Protein AF-A0A9N9X072-F1 (afdb_monomer_lite)

pLDDT: mean 72.56, std 14.54, range [45.72, 92.19]

Structure (mmCIF, N/CA/C/O backbone):
data_AF-A0A9N9X072-F1
#
_entry.id   AF-A0A9N9X072-F1
#
loop_
_atom_site.group_PDB
_atom_site.id
_atom_site.type_symbol
_atom_site.label_atom_id
_atom_site.label_alt_id
_atom_site.label_comp_id
_atom_site.label_asym_id
_atom_site.label_entity_id
_atom_site.label_seq_id
_atom_site.pdbx_PDB_ins_code
_atom_site.Cartn_x
_atom_site.Cartn_y
_atom_site.Cartn_z
_atom_site.occupancy
_atom_site.B_iso_or_equiv
_atom_site.auth_seq_id
_atom_site.auth_comp_id
_atom_site.auth_asym_id
_atom_site.auth_atom_id
_atom_site.pdbx_PDB_model_num
ATOM 1 N N . MET A 1 1 ? -19.166 -13.180 -18.864 1.00 48.31 1 MET A N 1
ATOM 2 C CA . MET A 1 1 ? -18.073 -13.201 -17.869 1.00 48.31 1 MET A CA 1
ATOM 3 C C . MET A 1 1 ? -18.490 -12.281 -16.733 1.00 48.31 1 MET A C 1
ATOM 5 O O . MET A 1 1 ? -18.513 -11.073 -16.941 1.00 48.31 1 MET A O 1
ATOM 9 N N . SER A 1 2 ? -18.941 -12.824 -15.599 1.00 59.44 2 SER A N 1
ATOM 10 C CA . SER A 1 2 ? -19.177 -12.019 -14.396 1.00 59.44 2 SER A CA 1
ATOM 11 C C . SER A 1 2 ? -17.824 -11.509 -13.909 1.00 59.44 2 SER A C 1
ATOM 13 O O . SER A 1 2 ? -16.891 -12.286 -13.729 1.00 59.44 2 SER A O 1
ATOM 15 N N . ARG A 1 3 ? -17.679 -10.191 -13.765 1.00 62.97 3 ARG A N 1
ATOM 16 C CA . ARG A 1 3 ? -16.579 -9.633 -12.981 1.00 62.97 3 ARG A CA 1
ATOM 17 C C . ARG A 1 3 ? -17.061 -9.651 -11.545 1.00 62.97 3 ARG A C 1
ATOM 19 O O . ARG A 1 3 ? -17.746 -8.723 -11.122 1.00 62.97 3 ARG A O 1
ATOM 26 N N . ASP A 1 4 ? -16.788 -10.746 -10.848 1.00 69.25 4 ASP A N 1
ATOM 27 C CA . ASP A 1 4 ? -16.995 -10.783 -9.409 1.00 69.25 4 ASP A CA 1
ATOM 28 C C . ASP A 1 4 ? -16.153 -9.663 -8.802 1.00 69.25 4 ASP A C 1
ATOM 30 O O . ASP A 1 4 ? -14.945 -9.570 -9.040 1.00 69.25 4 ASP A O 1
ATOM 34 N N . ALA A 1 5 ? -16.815 -8.744 -8.099 1.00 71.25 5 ALA A N 1
ATOM 35 C CA . ALA A 1 5 ? -16.113 -7.689 -7.396 1.00 71.25 5 ALA A CA 1
ATOM 36 C C . ALA A 1 5 ? -15.119 -8.352 -6.439 1.00 71.25 5 ALA A C 1
ATOM 38 O O . ALA A 1 5 ? -15.484 -9.257 -5.683 1.00 71.25 5 ALA A O 1
ATOM 39 N N . ALA A 1 6 ? -13.860 -7.915 -6.489 1.00 72.19 6 ALA A N 1
ATOM 40 C CA . ALA A 1 6 ? -12.858 -8.344 -5.528 1.00 72.19 6 ALA A CA 1
ATOM 41 C C . ALA A 1 6 ? -13.420 -8.197 -4.108 1.00 72.19 6 ALA A C 1
ATOM 43 O O . ALA A 1 6 ? -14.059 -7.192 -3.782 1.00 72.19 6 ALA A O 1
ATOM 44 N N . SER A 1 7 ? -13.198 -9.204 -3.263 1.00 80.69 7 SER A N 1
ATOM 45 C CA . SER A 1 7 ? -13.679 -9.152 -1.886 1.00 80.69 7 SER A CA 1
ATOM 46 C C . SER A 1 7 ? -13.074 -7.942 -1.166 1.00 80.69 7 SER A C 1
ATOM 48 O O . SER A 1 7 ? -11.908 -7.600 -1.368 1.00 80.69 7 SER A O 1
ATOM 50 N N . LEU A 1 8 ? -13.857 -7.289 -0.299 1.00 79.62 8 LEU A N 1
ATOM 51 C CA . LEU A 1 8 ? -13.401 -6.126 0.476 1.00 79.62 8 LEU A CA 1
ATOM 52 C C . LEU A 1 8 ? -12.108 -6.428 1.250 1.00 79.62 8 LEU A C 1
ATOM 54 O O . LEU A 1 8 ? -11.230 -5.576 1.357 1.00 79.62 8 LEU A O 1
ATOM 58 N N . ASN A 1 9 ? -11.973 -7.673 1.716 1.00 79.56 9 ASN A N 1
ATOM 59 C CA . ASN A 1 9 ? -10.774 -8.168 2.378 1.00 79.56 9 ASN A CA 1
ATOM 60 C C . ASN A 1 9 ? -9.539 -8.022 1.487 1.00 79.56 9 ASN A C 1
ATOM 62 O O . ASN A 1 9 ? -8.542 -7.471 1.942 1.00 79.56 9 ASN A O 1
ATOM 66 N N . LEU A 1 10 ? -9.619 -8.418 0.213 1.00 78.38 10 LEU A N 1
ATOM 67 C CA . LEU A 1 10 ? -8.506 -8.267 -0.723 1.00 78.38 10 LEU A CA 1
ATOM 68 C C . LEU A 1 10 ? -8.109 -6.794 -0.881 1.00 78.38 10 LEU A C 1
ATOM 70 O O . LEU A 1 10 ? -6.929 -6.473 -0.773 1.00 78.38 10 LEU A O 1
ATOM 74 N N . LEU A 1 11 ? -9.086 -5.894 -1.047 1.00 73.38 11 LEU A N 1
ATOM 75 C CA . LEU A 1 11 ? -8.837 -4.449 -1.151 1.00 73.38 11 LEU A CA 1
ATOM 76 C C . LEU A 1 11 ? -8.145 -3.887 0.100 1.00 73.38 11 LEU A C 1
ATOM 78 O O . LEU A 1 11 ? -7.250 -3.051 -0.010 1.00 73.38 11 LEU A O 1
ATOM 82 N N . THR A 1 12 ? -8.509 -4.372 1.290 1.00 77.56 12 THR A N 1
ATOM 83 C CA . THR A 1 12 ? -7.820 -3.986 2.531 1.00 77.56 12 THR A CA 1
ATOM 84 C C . THR A 1 12 ? -6.435 -4.610 2.678 1.00 77.56 12 THR A C 1
ATOM 86 O O . THR A 1 12 ? -5.572 -4.001 3.305 1.00 77.56 12 THR A O 1
ATOM 89 N N . THR 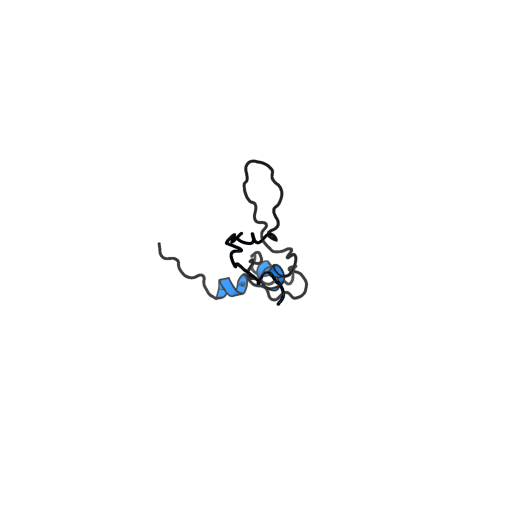A 1 13 ? -6.190 -5.792 2.110 1.00 81.56 13 THR A N 1
ATOM 90 C CA . THR A 1 13 ? -4.887 -6.465 2.204 1.00 81.56 13 THR A CA 1
ATOM 91 C C . THR A 1 13 ? -3.857 -5.863 1.249 1.00 81.56 13 THR A C 1
ATOM 93 O O . THR A 1 13 ? -2.681 -5.837 1.592 1.00 81.56 13 THR A O 1
ATOM 96 N N . ILE A 1 14 ? -4.263 -5.331 0.089 1.00 84.00 14 ILE A N 1
ATOM 97 C CA . ILE A 1 14 ? -3.345 -4.744 -0.914 1.00 84.00 14 ILE A CA 1
ATOM 98 C C . ILE A 1 14 ? -2.927 -3.289 -0.627 1.00 84.00 14 ILE A C 1
ATOM 100 O O . ILE A 1 14 ? -2.137 -2.711 -1.381 1.00 84.00 14 ILE A O 1
ATOM 104 N N . SER A 1 15 ? -3.460 -2.685 0.441 1.00 87.56 15 SER A N 1
ATOM 105 C CA . SER A 1 15 ? -3.087 -1.352 0.918 1.00 87.56 15 SER A CA 1
ATOM 106 C C . SER A 1 15 ? -2.591 -1.429 2.358 1.00 87.56 15 SER A C 1
ATOM 108 O O . SER A 1 15 ? -3.381 -1.502 3.301 1.00 87.56 15 SER A O 1
ATOM 110 N N . CYS A 1 16 ? -1.274 -1.360 2.545 1.00 89.81 16 CYS A N 1
ATOM 111 C CA . CYS A 1 16 ? -0.691 -1.324 3.880 1.00 89.81 16 CYS A CA 1
ATOM 112 C C . CYS A 1 16 ? -0.951 0.019 4.582 1.00 89.81 16 CYS A C 1
ATOM 114 O O . CYS A 1 16 ? -1.327 1.019 3.967 1.00 89.81 16 CYS A O 1
ATOM 116 N N . ARG A 1 17 ? -0.704 0.037 5.893 1.00 88.56 17 ARG A N 1
ATOM 117 C CA . ARG A 1 17 ? -0.721 1.250 6.728 1.00 88.56 17 ARG A CA 1
ATOM 118 C C . ARG A 1 17 ? 0.690 1.671 7.134 1.00 88.56 17 ARG A C 1
ATOM 120 O O . ARG A 1 17 ? 0.868 2.291 8.179 1.00 88.56 17 ARG A O 1
ATOM 127 N N . CYS A 1 18 ? 1.695 1.268 6.359 1.00 88.75 18 CYS A N 1
ATOM 128 C CA . CYS A 1 18 ? 3.076 1.628 6.637 1.00 88.75 18 CYS A CA 1
ATOM 129 C C . CYS A 1 18 ? 3.221 3.149 6.648 1.00 88.75 18 CYS A C 1
ATOM 131 O O . CYS A 1 18 ? 2.672 3.850 5.804 1.00 88.75 18 CYS A O 1
ATOM 133 N N . THR A 1 19 ? 3.971 3.644 7.623 1.00 86.25 19 THR A N 1
ATOM 134 C CA . THR A 1 19 ? 4.354 5.054 7.733 1.00 86.25 19 THR A CA 1
ATOM 135 C C . THR A 1 19 ? 5.838 5.259 7.437 1.00 86.25 19 THR A C 1
ATOM 137 O O . THR A 1 19 ? 6.267 6.388 7.227 1.00 86.25 19 THR A O 1
ATOM 140 N N . THR A 1 20 ? 6.623 4.176 7.412 1.00 84.69 20 THR A N 1
ATOM 141 C CA . THR A 1 20 ? 8.076 4.183 7.208 1.00 84.69 20 THR A CA 1
ATOM 142 C C . THR A 1 20 ? 8.512 2.951 6.410 1.00 84.69 20 THR A C 1
ATOM 144 O O . THR A 1 20 ? 8.879 1.929 6.989 1.00 84.69 20 THR A O 1
ATOM 147 N N . GLY A 1 21 ? 8.458 3.030 5.081 1.00 86.00 21 GLY A N 1
ATOM 148 C CA . GLY A 1 21 ? 8.878 1.953 4.181 1.00 86.00 21 GLY A CA 1
ATOM 149 C C . GLY A 1 21 ? 8.012 0.685 4.261 1.00 86.00 21 GLY A C 1
ATOM 150 O O . GLY A 1 21 ? 7.444 0.332 5.295 1.00 86.00 21 GLY A O 1
ATOM 151 N N . CYS A 1 22 ? 7.928 -0.060 3.158 1.00 90.81 22 CYS A N 1
ATOM 152 C CA . CYS A 1 22 ? 7.243 -1.357 3.137 1.00 90.81 22 CYS A CA 1
ATOM 153 C C . CYS A 1 22 ? 8.247 -2.506 3.306 1.00 90.81 22 CYS A C 1
ATOM 155 O O . CYS A 1 22 ? 8.668 -3.122 2.333 1.00 90.81 22 CYS A O 1
ATOM 157 N N . MET A 1 23 ? 8.647 -2.776 4.553 1.00 89.06 23 MET A N 1
ATOM 158 C CA . MET A 1 23 ? 9.602 -3.842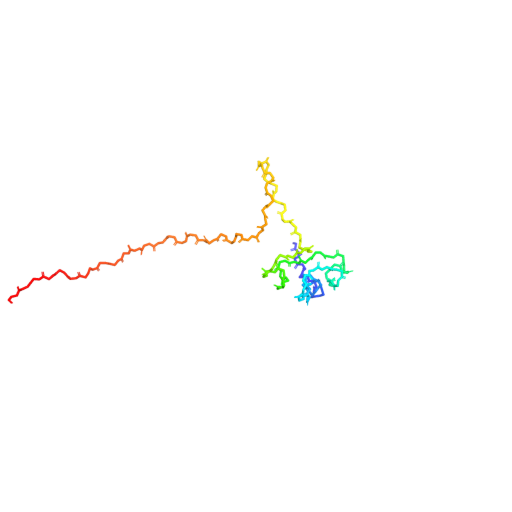 4.911 1.00 89.06 23 MET A CA 1
ATOM 159 C C . MET A 1 23 ? 8.904 -4.990 5.669 1.00 89.06 23 MET A C 1
ATOM 161 O O . MET A 1 23 ? 7.729 -5.267 5.438 1.00 89.06 23 MET A O 1
ATOM 165 N N . GLY A 1 24 ? 9.590 -5.668 6.600 1.00 90.50 24 GLY A N 1
ATOM 166 C CA . GLY A 1 24 ? 9.061 -6.837 7.322 1.00 90.50 24 GLY A CA 1
ATOM 167 C C . GLY A 1 24 ? 7.785 -6.591 8.144 1.00 90.50 24 GLY A C 1
ATOM 168 O O . GLY A 1 24 ? 7.047 -7.531 8.428 1.00 90.50 24 GLY A O 1
ATOM 169 N N . ALA A 1 25 ? 7.485 -5.339 8.498 1.00 91.44 25 ALA A N 1
ATOM 170 C CA . ALA A 1 25 ? 6.257 -4.985 9.207 1.00 91.44 25 ALA A CA 1
ATOM 171 C C . ALA A 1 25 ? 5.040 -4.779 8.284 1.00 91.44 25 ALA A C 1
ATOM 173 O O . ALA A 1 25 ? 3.925 -4.701 8.795 1.00 91.44 25 ALA A O 1
ATOM 174 N N . CYS A 1 26 ? 5.232 -4.705 6.963 1.00 91.62 26 CYS A N 1
ATOM 175 C CA . CYS A 1 26 ? 4.160 -4.463 6.001 1.00 91.62 26 CYS A CA 1
ATOM 176 C C . CYS A 1 26 ? 3.158 -5.623 5.968 1.00 91.62 26 CYS A C 1
ATOM 178 O O . CYS A 1 26 ? 3.529 -6.773 5.737 1.00 91.62 26 CYS A O 1
ATOM 180 N N . ASP A 1 27 ? 1.876 -5.317 6.161 1.00 89.81 27 ASP A N 1
ATOM 181 C CA . ASP A 1 27 ? 0.825 -6.336 6.193 1.00 89.81 27 ASP A CA 1
ATOM 182 C C . ASP A 1 27 ? 0.550 -6.949 4.812 1.00 89.81 27 ASP A C 1
ATOM 184 O O . ASP A 1 27 ? 0.245 -8.137 4.743 1.00 89.81 27 ASP A O 1
ATOM 188 N N . CYS A 1 28 ? 0.763 -6.204 3.716 1.00 91.75 28 CYS A N 1
ATOM 189 C CA . CYS A 1 28 ? 0.746 -6.776 2.363 1.00 91.75 28 CYS A CA 1
ATOM 190 C C . CYS A 1 28 ? 1.791 -7.893 2.260 1.00 91.75 28 CYS A C 1
ATOM 192 O O . CYS A 1 28 ? 1.469 -9.022 1.901 1.00 91.75 28 CYS A O 1
ATOM 194 N N . ARG A 1 29 ? 3.030 -7.604 2.683 1.00 92.06 29 ARG A N 1
ATOM 195 C CA . ARG A 1 29 ? 4.150 -8.551 2.631 1.00 92.06 29 ARG A CA 1
ATOM 196 C C . ARG A 1 29 ? 3.918 -9.771 3.517 1.00 92.06 29 ARG A C 1
ATOM 198 O O . ARG A 1 29 ? 4.188 -10.889 3.092 1.00 92.06 29 ARG A O 1
ATOM 205 N N . LYS A 1 30 ? 3.392 -9.580 4.732 1.00 92.19 30 LYS A N 1
ATOM 206 C CA . LYS A 1 30 ? 3.026 -10.692 5.629 1.00 92.19 30 LYS A CA 1
ATOM 207 C C . LYS A 1 30 ? 1.935 -11.581 5.035 1.00 92.19 30 LYS A C 1
ATOM 209 O O . LYS A 1 30 ? 1.944 -12.782 5.277 1.00 92.19 30 LYS A O 1
ATOM 214 N N . ALA A 1 31 ? 1.024 -11.001 4.256 1.00 90.38 31 ALA A N 1
ATOM 215 C CA . ALA A 1 31 ? 0.015 -11.737 3.505 1.00 90.38 31 ALA A CA 1
ATOM 216 C C . ALA A 1 31 ? 0.556 -12.362 2.202 1.00 90.38 31 ALA A C 1
ATOM 218 O O . ALA A 1 31 ? -0.207 -12.997 1.480 1.00 90.38 31 ALA A O 1
ATOM 219 N N . GLY A 1 32 ? 1.849 -12.196 1.895 1.00 90.56 32 GLY A N 1
ATOM 220 C CA . GLY A 1 32 ? 2.467 -12.703 0.670 1.00 90.56 32 GLY A CA 1
ATOM 221 C C . GLY A 1 32 ? 2.113 -11.901 -0.585 1.00 90.56 32 GLY A C 1
ATOM 222 O O . GLY A 1 32 ? 2.187 -12.441 -1.682 1.00 90.56 32 GLY A O 1
ATOM 223 N N . LEU A 1 33 ? 1.705 -10.638 -0.433 1.00 90.50 33 LEU A N 1
ATOM 224 C CA . LEU A 1 33 ? 1.297 -9.753 -1.523 1.00 90.50 33 LEU A CA 1
ATOM 225 C C . LEU A 1 33 ? 2.226 -8.537 -1.647 1.00 90.50 33 LEU A C 1
ATOM 227 O O . LEU A 1 33 ? 2.733 -7.995 -0.655 1.00 90.50 33 LEU A O 1
ATOM 231 N N . HIS A 1 34 ? 2.372 -8.043 -2.874 1.00 90.62 34 HIS A N 1
ATOM 232 C CA . HIS A 1 34 ? 2.949 -6.729 -3.132 1.00 90.62 34 HIS A CA 1
ATOM 233 C C . HIS A 1 34 ? 1.956 -5.613 -2.794 1.00 90.62 34 HIS A C 1
ATOM 235 O O . HIS A 1 34 ? 0.733 -5.783 -2.836 1.00 90.62 34 HIS A O 1
ATOM 241 N N . CYS A 1 35 ? 2.489 -4.452 -2.424 1.00 90.94 35 CYS A N 1
ATOM 242 C CA . CYS A 1 35 ? 1.686 -3.253 -2.257 1.00 90.94 35 CYS A CA 1
ATOM 243 C C . CYS A 1 35 ? 1.147 -2.827 -3.622 1.00 90.94 35 CYS A C 1
ATOM 245 O O . CYS A 1 35 ? 1.899 -2.692 -4.586 1.00 90.94 35 CYS A O 1
ATOM 247 N N . SER A 1 36 ? -0.155 -2.566 -3.688 1.00 86.62 36 SER A N 1
ATOM 248 C CA . SER A 1 36 ? -0.751 -1.973 -4.883 1.00 86.62 36 SER A CA 1
ATOM 249 C C . SER A 1 36 ? -0.421 -0.482 -4.987 1.00 86.62 36 SER A C 1
ATOM 251 O O . SER A 1 36 ? -0.090 0.172 -3.995 1.00 86.62 36 SER A O 1
ATOM 253 N N . ALA A 1 37 ? -0.621 0.087 -6.177 1.00 81.44 37 ALA A N 1
ATOM 254 C CA . ALA A 1 37 ? -0.566 1.533 -6.390 1.00 81.44 37 ALA A CA 1
ATOM 255 C C . ALA A 1 37 ? -1.603 2.320 -5.559 1.00 81.44 37 ALA A C 1
ATOM 257 O O . ALA A 1 37 ? -1.450 3.520 -5.377 1.00 81.44 37 ALA A O 1
ATOM 258 N N . LEU A 1 38 ? -2.643 1.655 -5.033 1.00 81.31 38 LEU A N 1
ATOM 259 C CA . LEU A 1 38 ? -3.637 2.274 -4.149 1.00 81.31 38 LEU A CA 1
ATOM 260 C C . LEU A 1 38 ? -3.115 2.480 -2.724 1.00 81.31 38 LEU A C 1
ATOM 262 O O . LEU A 1 38 ? -3.742 3.183 -1.930 1.00 81.31 38 LEU A O 1
ATOM 266 N N . CYS A 1 39 ? -1.992 1.854 -2.367 1.00 86.44 39 CYS A N 1
ATOM 267 C CA . CYS A 1 39 ? -1.381 2.089 -1.076 1.00 86.44 39 CYS A CA 1
ATOM 268 C C . CYS A 1 39 ? -0.863 3.526 -1.026 1.00 86.44 39 CYS A C 1
ATOM 270 O O . CYS A 1 39 ? 0.128 3.854 -1.669 1.00 86.44 39 CYS A O 1
ATOM 272 N N . LYS A 1 40 ? -1.512 4.368 -0.219 1.00 80.88 40 LYS A N 1
ATOM 273 C CA . LYS A 1 40 ? -1.192 5.796 -0.112 1.00 80.88 40 LYS A CA 1
ATOM 274 C C . LYS A 1 40 ? 0.290 6.054 0.179 1.00 80.88 40 LYS A C 1
ATOM 276 O O . LYS A 1 40 ? 0.902 6.892 -0.464 1.00 80.88 40 LYS A O 1
ATOM 281 N N . PHE A 1 41 ? 0.882 5.269 1.082 1.00 81.94 41 PHE A N 1
ATOM 282 C CA . PHE A 1 41 ? 2.311 5.373 1.382 1.00 81.94 41 PHE A CA 1
ATOM 283 C C . PHE A 1 41 ? 3.188 5.096 0.152 1.00 81.94 41 PHE A C 1
ATOM 285 O O . PHE A 1 41 ? 4.195 5.761 -0.043 1.00 81.94 41 PHE A O 1
ATOM 292 N N . CYS A 1 42 ? 2.795 4.132 -0.681 1.00 83.44 42 CYS A N 1
ATOM 293 C CA . CYS A 1 42 ? 3.532 3.745 -1.881 1.00 83.44 42 CYS A CA 1
ATOM 294 C C . CYS A 1 42 ? 3.223 4.607 -3.109 1.00 83.44 42 CYS A C 1
ATOM 296 O O . CYS A 1 42 ? 3.949 4.521 -4.091 1.00 83.44 42 CYS A O 1
ATOM 298 N N . ALA A 1 43 ? 2.134 5.377 -3.090 1.00 78.69 43 ALA A N 1
ATOM 299 C CA . ALA A 1 43 ? 1.818 6.339 -4.141 1.00 78.69 43 ALA A CA 1
ATOM 300 C C . ALA A 1 43 ? 2.670 7.607 -3.998 1.00 78.69 43 ALA A C 1
ATOM 302 O O . ALA A 1 43 ? 3.125 8.157 -4.994 1.00 78.69 43 ALA A O 1
ATOM 303 N N . ASP A 1 44 ? 2.907 8.037 -2.756 1.00 78.06 44 ASP A N 1
ATOM 304 C CA . ASP A 1 44 ? 3.622 9.279 -2.460 1.00 78.06 44 ASP A CA 1
ATOM 305 C C . ASP A 1 44 ? 5.146 9.079 -2.294 1.00 78.06 44 ASP A C 1
ATOM 307 O O . ASP A 1 44 ? 5.872 10.064 -2.162 1.00 78.06 44 ASP A O 1
ATOM 311 N N . GLN A 1 45 ? 5.647 7.836 -2.238 1.00 77.88 45 GLN A N 1
ATOM 312 C CA . GLN A 1 45 ? 7.056 7.489 -1.974 1.00 77.88 45 GLN A CA 1
ATOM 313 C C . GLN A 1 45 ? 7.497 6.233 -2.740 1.00 77.88 45 GLN A C 1
ATOM 315 O O . GLN A 1 45 ? 6.671 5.397 -3.105 1.00 77.88 45 GLN A O 1
ATOM 320 N N . GLU A 1 46 ? 8.813 6.033 -2.882 1.00 80.25 46 GLU A N 1
ATOM 321 C CA . GLU A 1 46 ? 9.355 4.756 -3.354 1.00 80.25 46 GLU A CA 1
ATOM 322 C C . GLU A 1 46 ? 9.033 3.632 -2.362 1.00 80.25 46 GLU A C 1
ATOM 324 O O . GLU A 1 46 ? 9.405 3.641 -1.185 1.00 80.25 46 GLU A O 1
ATOM 329 N N . CYS A 1 47 ? 8.289 2.647 -2.850 1.00 88.31 47 CYS A N 1
ATOM 330 C CA . CYS A 1 47 ? 7.802 1.538 -2.058 1.00 88.31 47 CYS A CA 1
ATOM 331 C C . CYS A 1 47 ? 8.516 0.256 -2.456 1.00 88.31 47 CYS A C 1
ATOM 333 O O . CYS A 1 47 ? 8.167 -0.370 -3.450 1.00 88.31 47 CYS A O 1
ATOM 335 N N . ASN A 1 48 ? 9.439 -0.201 -1.610 1.00 88.31 48 ASN A N 1
ATOM 336 C CA . ASN A 1 48 ? 10.238 -1.414 -1.841 1.00 88.31 48 ASN A CA 1
ATOM 337 C C . ASN A 1 48 ? 9.436 -2.736 -1.810 1.00 88.31 48 ASN A C 1
ATOM 339 O O . ASN A 1 48 ? 10.023 -3.814 -1.773 1.00 88.31 48 ASN A O 1
ATOM 343 N N . ASN A 1 49 ? 8.103 -2.671 -1.752 1.00 91.25 49 ASN A N 1
ATOM 344 C CA . ASN A 1 49 ? 7.212 -3.829 -1.842 1.00 91.25 49 ASN A CA 1
ATOM 345 C C . ASN A 1 49 ? 6.187 -3.682 -2.977 1.00 91.25 49 ASN A C 1
ATOM 347 O O . ASN A 1 49 ? 5.222 -4.439 -2.996 1.00 91.25 49 ASN A O 1
ATOM 351 N N . ARG A 1 50 ? 6.311 -2.678 -3.852 1.00 87.62 50 ARG A N 1
ATOM 352 C CA . ARG A 1 50 ? 5.448 -2.520 -5.030 1.00 87.62 50 ARG A CA 1
ATOM 353 C C . ARG A 1 50 ? 5.980 -3.409 -6.153 1.00 87.62 50 ARG A C 1
ATOM 355 O O . ARG A 1 50 ? 7.190 -3.534 -6.288 1.00 87.62 50 ARG A O 1
ATOM 362 N N . ASP A 1 51 ? 5.085 -3.993 -6.945 1.00 83.00 51 ASP A N 1
ATOM 363 C CA . ASP A 1 51 ? 5.501 -4.686 -8.166 1.00 83.00 51 ASP A CA 1
ATOM 364 C C . ASP A 1 51 ? 6.106 -3.693 -9.167 1.00 83.00 51 ASP A C 1
ATOM 366 O O . ASP A 1 51 ? 5.571 -2.594 -9.390 1.00 83.00 51 ASP A O 1
ATOM 370 N N . GLU A 1 52 ? 7.220 -4.102 -9.770 1.00 75.06 52 GLU A N 1
ATOM 371 C CA . GLU A 1 52 ? 7.783 -3.438 -10.939 1.00 75.06 52 GLU A CA 1
ATOM 372 C C . GLU A 1 52 ? 6.899 -3.761 -12.143 1.00 75.06 52 GLU A C 1
ATOM 374 O O . GLU A 1 52 ? 6.583 -4.918 -12.423 1.00 75.06 52 GLU A O 1
ATOM 379 N N . VAL A 1 53 ? 6.452 -2.722 -12.845 1.00 71.06 53 VAL A N 1
ATOM 380 C CA . VAL A 1 53 ? 5.696 -2.909 -14.082 1.00 71.06 53 VAL A CA 1
ATOM 381 C C . VAL A 1 53 ? 6.724 -3.129 -15.182 1.00 71.06 53 VAL A C 1
ATOM 383 O O . VAL A 1 53 ? 7.275 -2.172 -15.714 1.00 71.06 53 VAL A O 1
ATOM 386 N N . ILE A 1 54 ? 7.014 -4.391 -15.488 1.00 68.62 54 ILE A N 1
ATOM 387 C CA . ILE A 1 54 ? 7.844 -4.741 -16.640 1.00 68.62 54 ILE A CA 1
ATOM 388 C C . ILE A 1 54 ? 6.982 -4.529 -17.882 1.00 68.62 54 ILE A C 1
ATOM 390 O O . ILE A 1 54 ? 6.002 -5.245 -18.101 1.00 68.62 54 ILE A O 1
ATOM 394 N N . VAL A 1 55 ? 7.313 -3.507 -18.664 1.00 70.38 55 VAL A N 1
ATOM 395 C CA . VAL A 1 55 ? 6.727 -3.307 -19.986 1.00 70.38 55 VAL A CA 1
ATOM 396 C C . VAL A 1 55 ? 7.614 -4.082 -20.953 1.00 70.38 55 VAL A C 1
ATOM 398 O O . VAL A 1 55 ? 8.758 -3.695 -21.163 1.00 70.38 55 VAL A O 1
ATOM 401 N N . ASP A 1 56 ? 7.115 -5.199 -21.489 1.00 61.97 56 ASP A N 1
ATOM 402 C CA . ASP A 1 56 ? 7.771 -5.934 -22.580 1.00 61.97 56 ASP A CA 1
ATOM 403 C C . ASP A 1 56 ? 7.705 -5.059 -23.838 1.00 61.97 56 ASP A C 1
ATOM 405 O O . ASP A 1 56 ? 6.792 -5.160 -24.659 1.00 61.97 56 ASP A O 1
ATOM 409 N N . ASN A 1 57 ? 8.637 -4.121 -23.945 1.00 62.69 57 ASN A N 1
ATOM 410 C CA . ASN A 1 57 ? 8.970 -3.494 -25.205 1.00 62.69 57 ASN A CA 1
ATOM 411 C C . ASN A 1 57 ? 10.158 -4.296 -25.739 1.00 62.69 57 ASN A C 1
ATOM 413 O O . ASN A 1 57 ? 11.209 -4.344 -25.107 1.00 62.69 57 ASN A O 1
ATOM 417 N N . GLU A 1 58 ? 9.966 -4.999 -26.856 1.00 65.56 58 GLU A N 1
ATOM 418 C CA . GLU A 1 58 ? 10.979 -5.893 -27.448 1.00 65.56 58 GLU A CA 1
ATOM 419 C C . GLU A 1 58 ? 12.270 -5.145 -27.846 1.00 65.56 58 GLU A C 1
ATOM 421 O O . GLU A 1 58 ? 13.302 -5.767 -28.095 1.00 65.56 58 GLU A O 1
ATOM 426 N N . ASP A 1 59 ? 12.221 -3.812 -27.818 1.00 63.84 59 ASP A N 1
ATOM 427 C CA 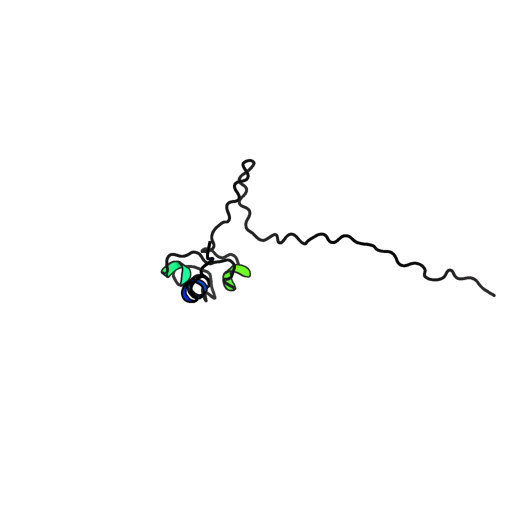. ASP A 1 59 ? 13.333 -2.896 -27.989 1.00 63.84 59 ASP A CA 1
ATOM 428 C C . ASP A 1 59 ? 13.590 -2.151 -26.660 1.00 63.84 59 ASP A C 1
ATOM 430 O O . ASP A 1 59 ? 12.790 -1.313 -26.235 1.00 63.84 59 ASP A O 1
ATOM 434 N N . ASP A 1 60 ? 14.717 -2.497 -26.031 1.00 54.53 60 ASP A N 1
ATOM 435 C CA . ASP A 1 60 ? 15.370 -1.849 -24.884 1.00 54.53 60 ASP A CA 1
ATOM 436 C C . ASP A 1 60 ? 14.646 -1.923 -23.522 1.00 54.53 60 ASP A C 1
ATOM 438 O O . ASP A 1 60 ? 13.775 -1.131 -23.166 1.00 54.53 60 ASP A O 1
ATOM 442 N N . ALA A 1 61 ? 15.097 -2.882 -22.704 1.00 54.50 61 ALA A N 1
ATOM 443 C CA . ALA A 1 61 ? 14.719 -3.068 -21.306 1.00 54.50 61 ALA A CA 1
ATOM 444 C C . ALA A 1 61 ? 15.270 -1.945 -20.405 1.00 54.50 61 ALA A C 1
ATOM 446 O O . ALA A 1 61 ? 16.183 -2.165 -19.607 1.00 54.50 61 ALA A O 1
ATOM 447 N N . ASP A 1 62 ? 14.695 -0.752 -20.505 1.00 54.12 62 ASP A N 1
ATOM 448 C CA . ASP A 1 62 ? 14.835 0.284 -19.487 1.00 54.12 62 ASP A CA 1
ATOM 449 C C . ASP A 1 62 ? 13.661 0.173 -18.505 1.00 54.12 62 ASP A C 1
ATOM 451 O O . ASP A 1 62 ? 12.492 0.306 -18.868 1.00 54.12 62 ASP A O 1
ATOM 455 N N . LEU A 1 63 ? 13.976 -0.113 -17.238 1.00 57.72 63 LEU A N 1
ATOM 456 C CA . LEU A 1 63 ? 13.014 -0.254 -16.143 1.00 57.72 63 LEU A CA 1
ATOM 457 C C . LEU A 1 63 ? 12.254 1.066 -15.935 1.00 57.72 63 LEU A C 1
ATOM 459 O O . LEU A 1 63 ? 12.697 1.949 -15.198 1.00 57.72 63 LEU A O 1
ATOM 463 N N . VAL A 1 64 ? 11.098 1.212 -16.578 1.00 57.62 64 VAL A N 1
ATOM 464 C CA . VAL A 1 64 ? 10.205 2.358 -16.379 1.00 57.62 64 VAL A CA 1
ATOM 465 C C . VAL A 1 64 ? 9.547 2.252 -15.003 1.00 57.62 64 VAL A C 1
ATOM 467 O O . VAL A 1 64 ? 8.550 1.559 -14.799 1.00 57.62 64 VAL A O 1
ATOM 470 N N . THR A 1 65 ? 10.106 2.959 -14.021 1.00 55.75 65 THR A N 1
ATOM 471 C CA . THR A 1 65 ? 9.420 3.226 -12.758 1.00 55.75 65 THR A CA 1
ATOM 472 C C . THR A 1 65 ? 8.301 4.233 -13.037 1.00 55.75 65 THR A C 1
ATOM 474 O O . THR A 1 65 ? 8.541 5.349 -13.496 1.00 55.75 65 THR A O 1
ATOM 477 N N . ASN A 1 66 ? 7.041 3.842 -12.820 1.00 59.66 66 ASN A N 1
ATOM 478 C CA . ASN A 1 66 ? 5.897 4.732 -13.049 1.00 59.66 66 ASN A CA 1
ATOM 479 C C . ASN A 1 66 ? 5.974 5.976 -12.146 1.00 59.66 66 ASN A C 1
ATOM 481 O O . ASN A 1 66 ? 5.485 5.952 -11.018 1.00 59.66 66 ASN A O 1
ATOM 485 N N . SER A 1 67 ? 6.521 7.064 -12.689 1.00 61.16 67 SER A N 1
ATOM 486 C CA . SER A 1 67 ? 6.321 8.443 -12.218 1.00 61.16 67 SER A CA 1
ATOM 487 C C . SER A 1 67 ? 5.880 9.400 -13.336 1.00 61.16 67 SER A C 1
ATOM 489 O O . SER A 1 67 ? 5.640 10.572 -13.064 1.00 61.16 67 SER A O 1
ATOM 491 N N . GLN A 1 68 ? 5.719 8.938 -14.581 1.00 55.09 68 GLN A N 1
ATOM 492 C CA . GLN A 1 68 ?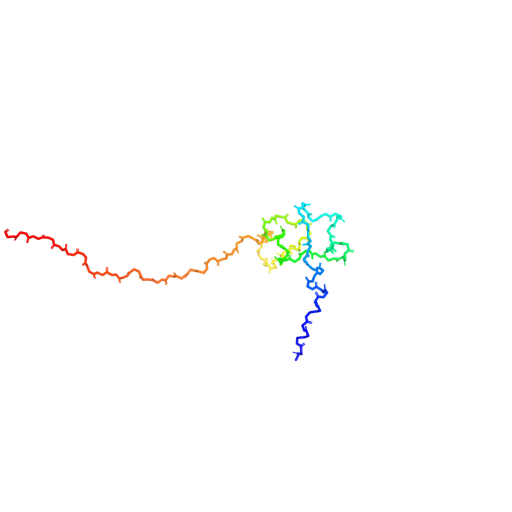 5.203 9.769 -15.668 1.00 55.09 68 GLN A CA 1
ATOM 493 C C . GLN A 1 68 ? 3.700 9.521 -15.831 1.00 55.09 68 GLN A C 1
ATOM 495 O O . GLN A 1 68 ? 3.263 8.570 -16.472 1.00 55.09 68 GLN A O 1
ATOM 500 N N . PHE A 1 69 ? 2.889 10.370 -15.205 1.00 52.34 69 PHE A N 1
ATOM 501 C CA . PHE A 1 69 ? 1.543 10.610 -15.707 1.00 52.34 69 PHE 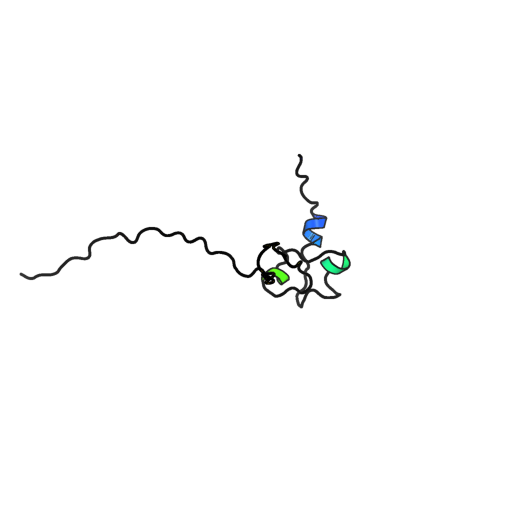A CA 1
ATOM 502 C C . PHE A 1 69 ? 1.716 11.423 -16.991 1.00 52.34 69 PHE A C 1
ATOM 504 O O . PHE A 1 69 ? 2.203 12.551 -16.928 1.00 52.34 69 PHE A O 1
ATOM 511 N N . ASP A 1 70 ? 1.370 10.859 -18.147 1.00 45.72 70 ASP A N 1
ATOM 512 C CA . ASP A 1 70 ? 1.248 11.644 -19.371 1.00 45.72 70 ASP A CA 1
ATOM 513 C C . ASP A 1 70 ? 0.150 12.696 -19.158 1.00 45.72 70 ASP A C 1
ATOM 515 O O . ASP A 1 70 ? -1.044 12.386 -19.113 1.00 45.72 70 ASP A O 1
ATOM 519 N N . GLU A 1 71 ? 0.550 13.957 -18.980 1.00 55.09 71 GLU A N 1
ATOM 520 C CA . GLU A 1 71 ? -0.360 15.085 -19.139 1.00 55.09 71 GLU A CA 1
ATOM 521 C C . GLU A 1 71 ? -0.904 15.039 -20.570 1.00 55.09 71 GLU A C 1
ATOM 523 O O . GLU A 1 71 ? -0.191 15.276 -21.547 1.00 55.09 71 GLU A O 1
ATOM 528 N N . ASN A 1 72 ? -2.188 14.698 -20.684 1.00 58.25 72 ASN A N 1
ATOM 529 C CA . ASN A 1 72 ? -2.962 14.830 -21.909 1.00 58.25 72 ASN A CA 1
ATOM 530 C C . ASN A 1 72 ? -2.746 16.237 -22.489 1.00 58.25 72 ASN A C 1
ATOM 532 O O . ASN A 1 72 ? -3.095 17.243 -21.871 1.00 58.25 72 ASN A O 1
ATOM 536 N N . LYS A 1 73 ? -2.145 16.314 -23.679 1.00 56.28 73 LYS A N 1
ATOM 537 C CA . LYS A 1 73 ? -1.914 17.569 -24.393 1.00 56.28 73 LYS A CA 1
ATOM 538 C C . LYS A 1 73 ? -3.218 18.032 -25.047 1.00 56.28 73 LYS A C 1
ATOM 540 O O . LYS A 1 73 ? -3.4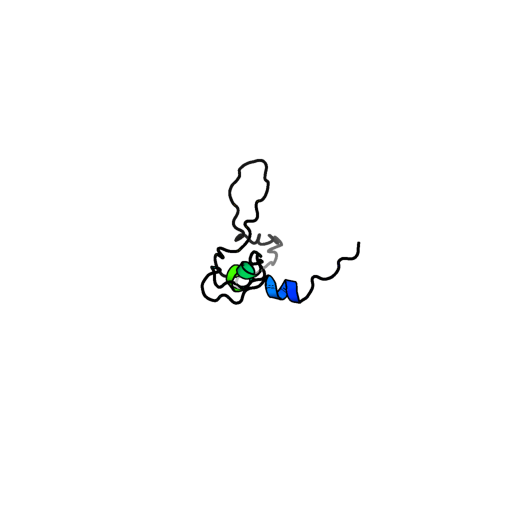16 17.826 -26.242 1.00 56.28 73 LYS A O 1
ATOM 545 N N . ASP A 1 74 ? -4.074 18.695 -24.280 1.00 59.75 74 ASP A N 1
ATOM 546 C CA . ASP A 1 74 ? -5.188 19.468 -24.831 1.00 59.75 74 ASP A CA 1
ATOM 547 C C . ASP A 1 74 ? -4.638 20.773 -25.434 1.00 59.75 74 ASP A C 1
ATOM 549 O O . ASP A 1 74 ? -4.505 21.809 -24.781 1.00 59.75 74 ASP A O 1
ATOM 553 N N . THR A 1 75 ? -4.250 20.725 -26.708 1.00 61.41 75 THR A N 1
ATOM 554 C CA . THR A 1 75 ? -4.093 21.932 -27.524 1.00 61.41 75 THR A CA 1
ATOM 555 C C . THR A 1 75 ? -5.468 22.406 -27.961 1.00 61.41 75 THR A C 1
ATOM 557 O O . THR A 1 75 ? -6.058 21.714 -28.776 1.00 61.41 75 THR A O 1
ATOM 560 N N . ASP A 1 76 ? -5.928 23.585 -27.525 1.00 54.41 76 ASP A N 1
ATOM 561 C CA . ASP A 1 76 ? -6.843 24.401 -28.337 1.00 54.41 76 ASP A CA 1
ATOM 562 C C . ASP A 1 76 ? -6.862 25.905 -27.964 1.00 54.41 76 ASP A C 1
ATOM 564 O O . ASP A 1 76 ? -7.203 26.324 -26.862 1.00 54.41 76 ASP A O 1
ATOM 568 N N . LEU A 1 77 ? -6.505 26.705 -28.977 1.00 60.75 77 LEU A N 1
ATOM 569 C CA . LEU A 1 77 ? -6.970 28.053 -29.330 1.00 60.75 77 LEU A CA 1
ATOM 570 C C . LEU A 1 77 ? -6.853 29.218 -28.321 1.00 60.75 77 LEU A C 1
ATOM 572 O O . LEU A 1 77 ? -7.817 29.678 -27.712 1.00 60.75 77 LEU A O 1
ATOM 576 N N . ASN A 1 78 ? -5.708 29.903 -28.402 1.00 60.94 78 ASN A N 1
ATOM 577 C CA . ASN A 1 78 ? -5.684 31.365 -28.319 1.00 60.94 78 ASN A CA 1
ATOM 578 C C . ASN A 1 78 ? -6.427 31.964 -29.525 1.00 60.94 78 ASN A C 1
ATOM 580 O O . ASN A 1 78 ? -5.865 32.017 -30.615 1.00 60.94 78 ASN A O 1
ATOM 584 N N . ASN A 1 79 ? -7.650 32.461 -29.335 1.00 53.62 79 ASN A N 1
ATOM 585 C CA . ASN A 1 79 ? -8.265 33.430 -30.245 1.00 53.62 79 ASN A CA 1
ATOM 586 C C . ASN A 1 79 ? -9.163 34.395 -29.463 1.00 53.62 79 ASN A C 1
ATOM 588 O O . ASN A 1 79 ? -10.332 34.119 -29.214 1.00 53.62 79 ASN A O 1
ATOM 592 N N . SER A 1 80 ? -8.625 35.562 -29.116 1.00 55.19 80 SER A N 1
ATOM 593 C CA . SER A 1 80 ? -9.444 36.724 -28.767 1.00 55.19 80 SER A CA 1
ATOM 594 C C . SER A 1 80 ? -8.819 37.987 -29.367 1.00 55.19 80 SER A C 1
ATOM 596 O O . SER A 1 80 ? -7.727 38.375 -28.949 1.00 55.19 80 SER A O 1
ATOM 598 N N . PRO A 1 81 ? -9.450 38.634 -30.364 1.00 52.78 81 PRO A N 1
ATOM 599 C CA . PRO A 1 81 ? -9.115 40.000 -30.761 1.00 52.78 81 PRO A CA 1
ATOM 600 C C . PRO A 1 81 ? -10.214 40.987 -30.301 1.00 52.78 81 PRO A C 1
ATOM 602 O O . PRO A 1 81 ? -11.350 40.566 -30.085 1.00 52.78 81 PRO A O 1
ATOM 605 N N . PRO A 1 82 ? -10.000 42.322 -30.283 1.00 49.16 82 PRO A N 1
ATOM 606 C CA . PRO A 1 82 ? -8.757 43.102 -30.255 1.00 49.16 82 PRO A CA 1
ATOM 607 C C . PRO A 1 82 ? -8.752 44.171 -29.125 1.00 49.16 82 PRO A C 1
ATOM 609 O O . PRO A 1 82 ? -9.765 44.823 -28.857 1.00 49.16 82 PRO A O 1
ATOM 612 N N . THR A 1 83 ? -7.605 44.485 -28.511 1.00 60.94 83 THR A N 1
ATOM 613 C CA . THR A 1 83 ? -7.488 45.688 -27.660 1.00 60.94 83 THR A CA 1
ATOM 614 C C . THR A 1 83 ? -7.049 46.905 -28.489 1.00 60.94 83 THR A C 1
ATOM 616 O O . THR A 1 83 ? -5.908 47.070 -28.901 1.00 60.94 83 THR A O 1
ATOM 619 N N . LYS A 1 84 ? -8.061 47.723 -28.791 1.00 57.91 84 LYS A N 1
ATOM 620 C CA . LYS A 1 84 ? -8.112 49.117 -29.277 1.00 57.91 84 LYS A CA 1
ATOM 621 C C . LYS A 1 84 ? -6.776 49.829 -29.581 1.00 57.91 84 LYS A C 1
ATOM 623 O O . LYS A 1 84 ? -6.016 50.208 -28.697 1.00 57.91 84 LYS A O 1
ATOM 628 N N . ARG A 1 85 ? -6.600 50.167 -30.863 1.00 62.03 85 ARG A N 1
ATOM 629 C CA . ARG A 1 85 ? -5.611 51.121 -31.391 1.00 62.03 85 ARG A CA 1
ATOM 630 C C . ARG A 1 85 ? -5.996 52.562 -31.004 1.00 62.03 85 ARG A C 1
ATOM 632 O O . ARG A 1 85 ? -7.126 52.977 -31.240 1.00 62.03 85 ARG A O 1
ATOM 639 N N . ALA A 1 86 ? -5.063 53.330 -30.443 1.00 62.53 86 ALA A N 1
ATOM 640 C CA . ALA A 1 86 ? -5.267 54.725 -30.034 1.00 62.53 86 ALA A CA 1
ATOM 641 C C . ALA A 1 86 ? -4.990 55.739 -31.169 1.00 62.53 86 ALA A C 1
ATOM 643 O O . ALA A 1 86 ? -3.955 55.627 -31.830 1.00 62.53 86 ALA A O 1
ATOM 644 N N . LYS A 1 87 ? -5.831 56.783 -31.332 1.00 53.97 87 LYS A N 1
ATOM 645 C CA . LYS A 1 87 ? -5.411 58.124 -31.815 1.00 53.97 87 LYS A CA 1
ATOM 646 C C . LYS A 1 87 ? -6.479 59.225 -31.587 1.00 53.97 87 LYS A C 1
ATOM 648 O O . LYS A 1 87 ? -7.571 59.134 -32.122 1.00 53.97 87 LYS A O 1
ATOM 653 N N . ARG A 1 88 ? -6.080 60.239 -30.805 1.00 47.50 88 ARG A N 1
ATOM 654 C CA . ARG A 1 88 ? -6.309 61.708 -30.870 1.00 47.50 88 ARG A CA 1
ATOM 655 C C . ARG A 1 88 ? -7.564 62.298 -31.555 1.00 47.50 88 ARG A C 1
ATOM 657 O O . ARG A 1 88 ? -7.753 62.094 -32.751 1.00 47.50 88 ARG A O 1
ATOM 664 N N . MET A 1 89 ? -8.222 63.218 -30.836 1.00 50.34 89 MET A N 1
ATOM 665 C CA . MET A 1 89 ? -8.665 64.537 -31.327 1.00 50.34 89 MET A CA 1
ATOM 666 C C . MET A 1 89 ? -8.068 65.618 -30.430 1.00 50.34 89 MET A C 1
ATOM 668 O O . MET A 1 89 ? -7.930 65.325 -29.220 1.00 50.34 89 MET A O 1
#

Foldseek 3Di:
DDPDPDDVVVVVLLAFPDPDACDPVTSVVVVVHARECPHPNVVVDPHPRHDQDFDPPVPDRDRDDPPDPPPDPPDDDDDDDDDDDDDDD

Organism: Phaedon cochleariae (NCBI:txid80249)

Sequence (89 aa):
MSRDAASLNLLTTISCRCTTGCMGACDCRKAGLHCSALCKFCADQECNNRDEVIVDNEDDADLVTNSQFDENKDTDLNNSPPTKRAKRM

Secondary structure (DSSP, 8-state):
---PPPPHHHHHHSS---SS-SSTT-HHHHTT-PBPTT-HHHHHS--TTBPP-----SS------S-----------------------

Radius of gyration: 23.99 Å; chains: 1; bounding box: 34×78×41 Å